Protein AF-A0A960KD27-F1 (afdb_monomer_lite)

Radius of gyration: 27.92 Å; chains: 1; bounding box: 56×28×73 Å

Sequence (147 aa):
ALGRTGGPWADGASDVFAQVRAGVPQGEVLDRWAARQGAEAALVVDALAIATATGAAQVAALDAACSTLVERAALAREVRALASQAVASCVVLVATPVAFALVLAVADGRVRRFYVGSWLGIGCLVAGAVLDLAGAWWMSTLVRRTR

Foldseek 3Di:
DDDDPVDPCSVVVVVLVVVVVVVHPSLVSQCVSLVVVDDVSVVVSVL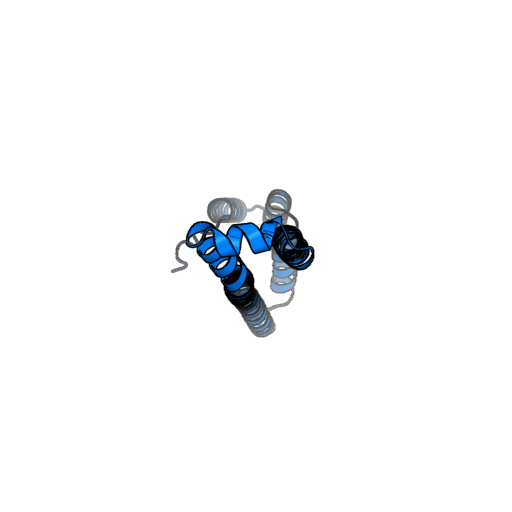VVVLVVPDDPCVVVSVVVVVVVVVVVVVVVVVVVVVVVVLVVVVCVLCVVVVVLVVVCVVDVVSVCCLVVPPVNVVVVVVSVVSVVVSVVVVVVVVVVVD

Secondary structure (DSSP, 8-state):
------STTHHHHHHHHHHHHTT--HHHHHHHHHHHH-HHHHHHHHHHHHHHTS-TTTHHHHHHHHHHHHHHHHHHHHHHHHHHHHHHHHHHHHHHHHHHHHHHHHH-HHHHHHHHHSHHHHHHHHHHHHHHHHHHHHHHHHHHH--

Structure (mmCIF, N/CA/C/O backbone):
data_AF-A0A960KD27-F1
#
_entry.id   AF-A0A960KD27-F1
#
loop_
_atom_site.group_PDB
_atom_site.id
_atom_site.type_symbol
_atom_site.label_atom_id
_atom_site.label_alt_id
_atom_site.label_comp_id
_atom_site.label_asym_id
_atom_site.label_entity_id
_atom_site.label_seq_id
_atom_site.pdbx_PDB_ins_code
_atom_site.Cartn_x
_atom_site.Cartn_y
_atom_site.Cartn_z
_atom_site.occupancy
_atom_site.B_iso_or_equiv
_atom_site.auth_seq_id
_atom_site.auth_comp_id
_atom_site.auth_asym_id
_atom_site.auth_atom_id
_atom_site.pdbx_PDB_model_num
ATOM 1 N N . ALA A 1 1 ? -4.801 11.842 36.799 1.00 35.00 1 ALA A N 1
ATOM 2 C CA . ALA A 1 1 ? -3.937 12.523 35.815 1.00 35.00 1 ALA A CA 1
ATOM 3 C C . ALA A 1 1 ? -4.142 11.900 34.429 1.00 35.00 1 ALA A C 1
ATOM 5 O O . ALA A 1 1 ? -3.304 11.135 33.977 1.00 35.00 1 ALA A O 1
ATOM 6 N N . LEU A 1 2 ? -5.277 12.180 33.772 1.00 42.53 2 LEU A N 1
ATOM 7 C CA . LEU A 1 2 ? -5.526 11.741 32.392 1.00 42.53 2 LEU A CA 1
ATOM 8 C C . LEU A 1 2 ? -5.072 12.862 31.459 1.00 42.53 2 LEU A C 1
ATOM 10 O O . LEU A 1 2 ? -5.722 13.898 31.329 1.00 42.53 2 LEU A O 1
ATOM 14 N N . GLY A 1 3 ? -3.860 12.686 30.938 1.00 36.88 3 GLY A N 1
ATOM 15 C CA . GLY A 1 3 ? -3.182 13.625 30.065 1.00 36.88 3 GLY A CA 1
ATOM 16 C C . GLY A 1 3 ? -3.863 13.736 28.706 1.00 36.88 3 GLY A C 1
ATOM 17 O O . GLY A 1 3 ? -4.239 12.737 28.104 1.00 36.88 3 GLY A O 1
ATOM 18 N N . ARG A 1 4 ? -3.983 14.990 28.262 1.00 45.31 4 ARG A N 1
ATOM 19 C CA . ARG A 1 4 ? -4.159 15.484 26.889 1.00 45.31 4 ARG A CA 1
ATOM 20 C C . ARG A 1 4 ? -4.019 14.402 25.808 1.00 45.31 4 ARG A C 1
ATOM 22 O O . ARG A 1 4 ? -2.945 14.217 25.240 1.00 45.31 4 ARG A O 1
ATOM 29 N N . THR A 1 5 ? -5.117 13.740 25.467 1.00 44.47 5 THR A N 1
ATOM 30 C CA . THR A 1 5 ? -5.217 12.963 24.232 1.00 44.47 5 THR A CA 1
ATOM 31 C C . THR A 1 5 ? -5.427 13.947 23.088 1.00 44.47 5 THR A C 1
ATOM 33 O O . THR A 1 5 ? -6.560 14.238 22.726 1.00 44.47 5 THR A O 1
ATOM 36 N N . GLY A 1 6 ? -4.342 14.503 22.544 1.00 39.34 6 GLY A N 1
ATOM 37 C CA . GLY A 1 6 ? -4.344 15.348 21.340 1.00 39.34 6 GLY A CA 1
ATOM 38 C C . GLY A 1 6 ? -4.630 14.551 20.062 1.00 39.34 6 GLY A C 1
ATOM 39 O O . GLY A 1 6 ? -3.875 14.633 19.100 1.00 39.34 6 GLY A O 1
ATOM 40 N N . GLY A 1 7 ? -5.667 13.715 20.082 1.00 52.59 7 GLY A N 1
ATOM 41 C CA . GLY A 1 7 ? -6.184 13.037 18.899 1.00 52.59 7 GLY A CA 1
ATOM 42 C C . GLY A 1 7 ? -7.217 13.910 18.174 1.00 52.59 7 GLY A C 1
ATOM 43 O O . GLY A 1 7 ? -7.724 14.856 18.775 1.00 52.59 7 GLY A O 1
ATOM 44 N N . PRO A 1 8 ? -7.605 13.566 16.930 1.00 55.56 8 PRO A N 1
ATOM 45 C CA . PRO A 1 8 ? -8.574 14.318 16.109 1.00 55.56 8 PRO A CA 1
ATOM 46 C C . PRO A 1 8 ? -9.986 14.504 16.715 1.00 55.56 8 PRO A C 1
ATOM 48 O O . PRO A 1 8 ? -10.877 15.041 16.071 1.00 55.56 8 PRO A O 1
ATOM 51 N N . TRP A 1 9 ? -10.191 14.051 17.952 1.00 59.31 9 TRP A N 1
ATOM 52 C CA . TRP A 1 9 ? -11.462 13.941 18.662 1.00 59.31 9 TRP A CA 1
ATOM 53 C C . TRP A 1 9 ? -11.416 14.620 20.041 1.00 59.31 9 TRP A C 1
ATOM 55 O O . TRP A 1 9 ? -12.398 14.579 20.781 1.00 59.31 9 TRP A O 1
ATOM 65 N N . ALA A 1 10 ? -10.275 15.223 20.404 1.00 59.59 10 ALA A N 1
ATOM 66 C CA . ALA A 1 10 ? -10.036 15.832 21.713 1.00 59.59 10 ALA A CA 1
ATOM 67 C C . ALA A 1 10 ? -11.057 16.930 22.044 1.00 59.59 10 ALA A C 1
ATOM 69 O O . ALA A 1 10 ? -11.605 16.959 23.148 1.00 59.59 10 ALA A O 1
ATOM 70 N N . ASP A 1 11 ? -11.356 17.779 21.059 1.00 62.69 11 ASP A N 1
ATOM 71 C CA . ASP A 1 11 ? -12.316 18.873 21.201 1.00 62.69 11 ASP A CA 1
ATOM 72 C C . ASP A 1 11 ? -13.730 18.325 21.443 1.00 62.69 11 ASP A C 1
ATOM 74 O O . ASP A 1 11 ? -14.415 18.737 22.381 1.00 62.69 11 ASP A O 1
ATOM 78 N N . GLY A 1 12 ? -14.127 17.300 20.683 1.00 67.00 12 GLY A N 1
ATOM 79 C CA . GLY A 1 12 ? -15.423 16.637 20.833 1.00 67.00 12 GLY A CA 1
ATOM 80 C C . GLY A 1 12 ? -15.592 15.901 22.167 1.00 67.00 12 GLY A C 1
ATOM 81 O O . GLY A 1 12 ? -16.685 15.903 22.725 1.00 67.00 12 GLY A O 1
ATOM 82 N N . ALA A 1 13 ? -14.524 15.316 22.716 1.00 66.62 13 ALA A N 1
ATOM 83 C CA . ALA A 1 13 ? -14.579 14.642 24.012 1.00 66.62 13 ALA A CA 1
ATOM 84 C C . ALA A 1 13 ? -14.910 15.627 25.148 1.00 66.62 13 ALA A C 1
ATOM 86 O O . ALA A 1 13 ? -15.722 15.323 26.020 1.00 66.62 13 ALA A O 1
ATOM 87 N N . SER A 1 14 ? -14.327 16.830 25.123 1.00 69.62 14 SER A N 1
ATOM 88 C CA . SER A 1 14 ? -14.590 17.857 26.141 1.00 69.62 14 SER A CA 1
ATOM 89 C C . SER A 1 14 ? -16.039 18.369 26.137 1.00 69.62 14 SER A C 1
ATOM 91 O O . SER A 1 14 ? -16.610 18.575 27.211 1.00 69.62 14 SER A O 1
ATOM 93 N N . ASP A 1 15 ? -16.653 18.486 24.954 1.00 75.94 15 ASP A N 1
ATOM 94 C CA . ASP A 1 15 ? -18.070 18.835 24.776 1.00 75.94 15 ASP A CA 1
ATOM 95 C C . ASP A 1 15 ? -18.991 17.742 25.347 1.00 75.94 15 ASP A C 1
ATOM 97 O O . ASP A 1 15 ? -19.905 18.024 26.127 1.00 75.94 15 ASP A O 1
ATOM 101 N N . VAL A 1 16 ? -18.680 16.472 25.065 1.00 74.88 16 VAL A N 1
ATOM 102 C CA . VAL A 1 16 ? -19.405 15.318 25.620 1.00 74.88 16 VAL A CA 1
ATOM 103 C C . VAL A 1 16 ? -19.378 15.337 27.155 1.00 74.88 16 VAL A C 1
ATOM 105 O O . VAL A 1 16 ? -20.426 15.240 27.795 1.00 74.88 16 VAL A O 1
ATOM 108 N N . PHE A 1 17 ? -18.210 15.545 27.774 1.00 74.44 17 PHE A N 1
ATOM 109 C CA . PHE A 1 17 ? -18.099 15.630 29.238 1.00 74.44 17 PHE A CA 1
ATOM 110 C C . PHE A 1 17 ? -18.835 16.839 29.834 1.00 74.44 17 PHE A C 1
ATOM 112 O O . PHE A 1 17 ? -19.348 16.760 30.955 1.00 74.44 17 PHE A O 1
ATOM 119 N N . ALA A 1 18 ? -18.897 17.966 29.121 1.00 77.56 18 ALA A N 1
ATOM 120 C CA . ALA A 1 18 ? -19.651 19.134 29.566 1.00 77.56 18 ALA A CA 1
ATOM 121 C C . ALA A 1 18 ? -21.162 18.853 29.600 1.00 77.56 18 ALA A C 1
ATOM 123 O O . ALA A 1 18 ? -21.808 19.175 30.597 1.00 77.56 18 ALA A O 1
ATOM 124 N N . GLN A 1 19 ? -21.702 18.191 28.574 1.00 76.31 19 GLN A N 1
ATOM 125 C CA . GLN A 1 19 ? -23.126 17.847 28.481 1.00 76.31 19 GLN A CA 1
ATOM 126 C C . GLN A 1 19 ? -23.545 16.782 29.501 1.00 76.31 19 GLN A C 1
ATOM 128 O O . GLN A 1 19 ? -24.597 16.911 30.125 1.00 76.31 19 GLN A O 1
ATOM 133 N N . VAL A 1 20 ? -22.697 15.781 29.757 1.00 76.62 20 VAL A N 1
ATOM 134 C CA . VAL A 1 20 ? -22.962 14.783 30.808 1.00 76.62 20 VAL A CA 1
ATOM 135 C C . VAL A 1 20 ? -22.980 15.434 32.197 1.00 76.62 20 VAL A C 1
ATOM 137 O O . VAL A 1 20 ? -23.876 15.162 32.992 1.00 76.62 20 VAL A O 1
ATOM 140 N N . ARG A 1 21 ? -22.057 16.365 32.491 1.00 71.75 21 ARG A N 1
ATOM 141 C CA . ARG A 1 21 ? -22.090 17.137 33.752 1.00 71.75 21 ARG A CA 1
ATOM 142 C C . ARG A 1 21 ? -23.301 18.062 33.864 1.00 71.75 21 ARG A C 1
ATOM 144 O O . ARG A 1 21 ? -23.725 18.352 34.977 1.00 71.75 21 ARG A O 1
ATOM 151 N N . ALA A 1 22 ? -23.846 18.515 32.738 1.00 80.44 22 ALA A N 1
ATOM 152 C CA . ALA A 1 22 ? -25.085 19.284 32.691 1.00 80.44 22 ALA A CA 1
ATOM 153 C C . ALA A 1 22 ? -26.344 18.416 32.910 1.00 80.44 22 ALA A C 1
ATOM 155 O O . ALA A 1 22 ? -27.451 18.945 32.900 1.00 80.44 22 ALA A O 1
ATOM 156 N N . GLY A 1 23 ? -26.185 17.104 33.129 1.00 73.12 23 GLY A N 1
ATOM 157 C CA . GLY A 1 23 ? -27.275 16.178 33.437 1.00 73.12 23 GLY A CA 1
ATOM 158 C C . GLY A 1 23 ? -27.919 15.532 32.212 1.00 73.12 23 GLY A C 1
ATOM 159 O O . GLY A 1 23 ? -28.937 14.858 32.354 1.00 73.12 23 GLY A O 1
ATOM 160 N N . VAL A 1 24 ? -27.348 15.711 31.015 1.00 80.25 24 VAL A N 1
ATOM 161 C CA . VAL A 1 24 ? -27.844 15.032 29.813 1.00 80.25 24 VAL A CA 1
ATOM 162 C C . VAL A 1 24 ? -27.508 13.537 29.910 1.00 80.25 24 VAL A C 1
ATOM 164 O O . VAL A 1 24 ? -26.368 13.200 30.251 1.00 80.25 24 VAL A O 1
ATOM 167 N N . PRO A 1 25 ? -28.458 12.629 29.610 1.00 77.62 25 PRO A N 1
ATOM 168 C CA . PRO A 1 25 ? -28.209 11.195 29.644 1.00 77.62 25 PRO A CA 1
ATOM 169 C C . PRO A 1 25 ? -26.998 10.812 28.791 1.00 77.62 25 PRO A C 1
ATOM 171 O O . PRO A 1 25 ? -26.939 11.098 27.597 1.00 77.62 25 PRO A O 1
ATOM 174 N N . GLN A 1 26 ? -26.035 10.132 29.412 1.00 72.44 26 GLN A N 1
ATOM 175 C CA . GLN A 1 26 ? -24.750 9.776 28.803 1.00 72.44 26 GLN A CA 1
ATOM 176 C C . GLN A 1 26 ? -24.875 9.020 27.472 1.00 72.44 26 GLN A C 1
ATOM 178 O O . GLN A 1 26 ? -24.125 9.315 26.546 1.00 72.44 26 GLN A O 1
ATOM 183 N N . GLY A 1 27 ? -25.849 8.109 27.347 1.00 71.38 27 GLY A N 1
ATOM 184 C CA . GLY A 1 27 ? -26.098 7.386 26.096 1.00 71.38 27 GLY A CA 1
ATOM 185 C C . GLY A 1 27 ? -26.499 8.322 24.955 1.00 71.38 27 GLY A C 1
ATOM 186 O O . GLY A 1 27 ? -25.954 8.245 23.864 1.00 71.38 27 GLY A O 1
ATOM 187 N N . GLU A 1 28 ? -27.356 9.301 25.237 1.00 77.81 28 GLU A N 1
ATOM 188 C CA . GLU A 1 28 ? -27.865 10.229 24.226 1.00 77.81 28 GLU A CA 1
ATOM 189 C C . GLU A 1 28 ? -26.790 11.206 23.722 1.00 77.81 28 GLU A C 1
ATOM 191 O O . GLU A 1 28 ? -26.755 11.566 22.543 1.00 77.81 28 GLU A O 1
ATOM 196 N N . VAL A 1 29 ? -25.888 11.636 24.611 1.00 83.00 29 VAL A N 1
ATOM 197 C CA . VAL A 1 29 ? -24.755 12.503 24.249 1.00 83.00 29 VAL A CA 1
ATOM 198 C C . VAL A 1 29 ? -23.758 11.746 23.373 1.00 83.00 29 VAL A C 1
ATOM 200 O O . VAL A 1 29 ? -23.264 12.293 22.383 1.00 83.00 29 VAL A O 1
ATOM 203 N N . LEU A 1 30 ? -23.470 10.492 23.730 1.00 78.25 30 LEU A N 1
ATOM 204 C CA . LEU A 1 30 ? -22.539 9.641 22.999 1.00 78.25 30 LEU A CA 1
ATOM 205 C C . LEU A 1 30 ? -23.088 9.255 21.619 1.00 78.25 30 LEU A C 1
ATOM 207 O O . LEU A 1 30 ? -22.353 9.383 20.642 1.00 78.25 30 LEU A O 1
ATOM 211 N N . ASP A 1 31 ? -24.375 8.918 21.503 1.00 80.25 31 ASP A N 1
ATOM 212 C CA . ASP A 1 31 ? -25.027 8.621 20.219 1.00 80.25 31 ASP A CA 1
ATOM 213 C C . ASP A 1 31 ? -25.008 9.827 19.274 1.00 80.25 31 ASP A C 1
ATOM 215 O O . ASP A 1 31 ? -24.624 9.722 18.105 1.00 80.25 31 ASP A O 1
ATOM 219 N N . ARG A 1 32 ? -25.351 11.019 19.785 1.00 80.88 32 ARG A N 1
ATOM 220 C CA . ARG A 1 32 ? -25.284 12.264 19.001 1.00 80.88 32 ARG A CA 1
ATOM 221 C C . ARG A 1 32 ? -23.863 12.599 18.567 1.00 80.88 32 ARG A C 1
ATOM 223 O O . ARG A 1 32 ? -23.655 13.159 17.491 1.00 80.88 32 ARG A O 1
ATOM 230 N N . TRP A 1 33 ? -22.873 12.298 19.397 1.00 81.62 33 TRP A N 1
ATOM 231 C CA . TRP A 1 33 ? -21.477 12.502 19.045 1.00 81.62 33 TRP A CA 1
ATOM 232 C C . TRP A 1 33 ? -21.001 11.495 17.992 1.00 81.62 33 TRP A C 1
ATOM 234 O O . TRP A 1 33 ? -20.400 11.906 17.000 1.00 81.62 33 TRP A O 1
ATOM 244 N N . ALA A 1 34 ? -21.347 10.216 18.139 1.00 79.81 34 ALA A N 1
ATOM 245 C CA . ALA A 1 34 ? -21.008 9.173 17.179 1.00 79.81 34 ALA A CA 1
ATOM 246 C C . ALA A 1 34 ? -21.613 9.434 15.795 1.00 79.81 34 ALA A C 1
ATOM 248 O O . ALA A 1 34 ? -20.913 9.340 14.785 1.00 79.81 34 ALA A O 1
ATOM 249 N N . ALA A 1 35 ? -22.877 9.865 15.747 1.00 78.94 35 ALA A N 1
ATOM 250 C CA . ALA A 1 35 ? -23.559 10.226 14.507 1.00 78.94 35 ALA A CA 1
ATOM 251 C C . ALA A 1 35 ? -22.844 11.342 13.720 1.00 78.94 35 ALA A C 1
ATOM 253 O O . ALA A 1 35 ? -22.914 11.370 12.493 1.00 78.94 35 ALA A O 1
ATOM 254 N N . ARG A 1 36 ? -22.129 12.250 14.403 1.00 78.19 36 ARG A N 1
ATOM 255 C CA . ARG A 1 36 ? -21.372 13.343 13.764 1.00 78.19 36 ARG A CA 1
ATOM 256 C C . ARG A 1 36 ? -20.012 12.906 13.223 1.00 78.19 36 ARG A C 1
ATOM 258 O O . ARG A 1 36 ? -19.504 13.535 12.302 1.00 78.19 36 ARG A O 1
ATOM 265 N N . GLN A 1 37 ? -19.428 11.856 13.791 1.00 77.56 37 GLN A N 1
ATOM 266 C CA . GLN A 1 37 ? -18.052 11.458 13.503 1.00 77.56 37 GLN A CA 1
ATOM 267 C C . GLN A 1 37 ? -17.934 10.267 12.538 1.00 77.56 37 GLN A C 1
ATOM 269 O O . GLN A 1 37 ? -16.872 10.059 11.954 1.00 77.56 37 GLN A O 1
ATOM 274 N N . GLY A 1 38 ? -19.015 9.508 12.333 1.00 73.88 38 GLY A N 1
ATOM 275 C CA . GLY A 1 38 ? -19.089 8.424 11.351 1.00 73.88 38 GLY A CA 1
ATOM 276 C C . GLY A 1 38 ? -19.089 7.020 11.961 1.00 73.88 38 GLY A C 1
ATOM 277 O O . GLY A 1 38 ? -19.102 6.840 13.176 1.00 73.88 38 GLY A O 1
ATOM 278 N N . ALA A 1 39 ? -19.094 6.003 11.095 1.00 74.31 39 ALA A N 1
ATOM 279 C CA . ALA A 1 39 ? -19.380 4.613 11.467 1.00 74.31 39 ALA A CA 1
ATOM 280 C C . ALA A 1 39 ? -18.427 4.021 12.526 1.00 74.31 39 ALA A C 1
ATOM 282 O O . ALA A 1 39 ? -18.864 3.245 13.370 1.00 74.31 39 ALA A O 1
ATOM 283 N N . GLU A 1 40 ? -17.147 4.409 12.533 1.00 68.94 40 GLU A N 1
ATOM 284 C CA . GLU A 1 40 ? -16.193 3.940 13.551 1.00 68.94 40 GLU A CA 1
ATOM 285 C C . GLU A 1 40 ? -16.528 4.461 14.956 1.00 68.94 40 GLU A C 1
ATOM 287 O O . GLU A 1 40 ? -16.348 3.747 15.939 1.00 68.94 40 GLU A O 1
ATOM 292 N N . ALA A 1 41 ? -17.064 5.680 15.064 1.00 72.00 41 ALA A N 1
ATOM 293 C CA . ALA A 1 41 ? -17.445 6.271 16.343 1.00 72.00 41 ALA A CA 1
ATOM 294 C C . ALA A 1 41 ? -18.656 5.566 16.964 1.00 72.00 41 ALA A C 1
ATOM 296 O O . ALA A 1 41 ? -18.696 5.367 18.176 1.00 72.00 41 ALA A O 1
ATOM 297 N N . ALA A 1 42 ? -19.617 5.165 16.128 1.00 74.12 42 ALA A N 1
ATOM 298 C CA . ALA A 1 42 ? -20.805 4.429 16.556 1.00 74.12 42 ALA A CA 1
ATOM 299 C C . ALA A 1 42 ? -20.436 3.078 17.178 1.00 74.12 42 ALA A C 1
ATOM 301 O O . ALA A 1 42 ? -20.916 2.749 18.257 1.00 74.12 42 ALA A O 1
ATOM 302 N N . LEU A 1 43 ? -19.486 2.356 16.575 1.00 73.50 43 LEU A N 1
ATOM 303 C CA . LEU A 1 43 ? -18.998 1.082 17.113 1.00 73.50 43 LEU A CA 1
ATOM 304 C C . LEU A 1 43 ? -18.358 1.226 18.502 1.00 73.50 43 LEU A C 1
ATOM 306 O O . LEU A 1 43 ? -18.511 0.348 19.349 1.00 73.50 43 LEU A O 1
ATOM 310 N N . VAL A 1 44 ? -17.644 2.328 18.749 1.00 73.06 44 VAL A N 1
ATOM 311 C CA . VAL A 1 44 ? -17.024 2.602 20.056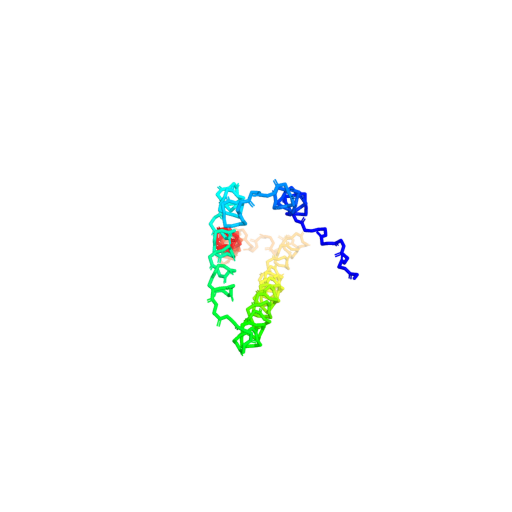 1.00 73.06 44 VAL A CA 1
ATOM 312 C C . VAL A 1 44 ? -18.083 2.926 21.113 1.00 73.06 44 VAL A C 1
ATOM 314 O O . VAL A 1 44 ? -17.968 2.467 22.250 1.00 73.06 44 VAL A O 1
ATOM 317 N N . VAL A 1 45 ? -19.118 3.687 20.749 1.00 77.50 45 VAL A N 1
ATOM 318 C CA . VAL A 1 45 ? -20.227 4.025 21.654 1.00 77.50 45 VAL A CA 1
ATOM 319 C C . VAL A 1 45 ? -21.058 2.791 22.003 1.00 77.50 45 VAL A C 1
ATOM 321 O O . VAL A 1 45 ? -21.308 2.559 23.186 1.00 77.50 45 VAL A O 1
ATOM 324 N N . ASP A 1 46 ? -21.379 1.946 21.023 1.00 76.12 46 ASP A N 1
ATOM 325 C CA . ASP A 1 46 ? -22.084 0.679 21.250 1.00 76.12 46 ASP A CA 1
ATOM 326 C C . ASP A 1 46 ? -21.286 -0.257 22.170 1.00 76.12 46 ASP A C 1
ATOM 328 O O . ASP A 1 46 ? -21.826 -0.826 23.123 1.00 76.12 46 ASP A O 1
ATOM 332 N N . ALA A 1 47 ? -19.973 -0.380 21.950 1.00 70.62 47 ALA A N 1
ATOM 333 C CA . ALA A 1 47 ? -19.105 -1.181 22.810 1.00 70.62 47 ALA A CA 1
ATOM 334 C C . ALA A 1 47 ? -19.072 -0.657 24.258 1.00 70.62 47 ALA A C 1
ATOM 336 O O . ALA A 1 47 ? -19.082 -1.444 25.208 1.00 70.62 47 ALA A O 1
ATOM 337 N N . LEU A 1 48 ? -19.074 0.667 24.442 1.00 69.38 48 LEU A N 1
ATOM 338 C CA . LEU A 1 48 ? -19.109 1.304 25.758 1.00 69.38 48 LEU A CA 1
ATOM 339 C C . LEU A 1 48 ? -20.469 1.116 26.458 1.00 69.38 48 LEU A C 1
ATOM 341 O O . LEU A 1 48 ? -20.517 0.893 27.672 1.00 69.38 48 LEU A O 1
ATOM 345 N N . ALA A 1 49 ? -21.572 1.147 25.707 1.00 70.12 49 ALA A N 1
ATOM 346 C CA . ALA A 1 49 ? -22.909 0.855 26.221 1.00 70.12 49 ALA A CA 1
ATOM 347 C C . ALA A 1 49 ? -23.019 -0.600 26.716 1.00 70.12 49 ALA A C 1
ATOM 349 O O . ALA A 1 49 ? -23.529 -0.852 27.808 1.00 70.12 49 ALA A O 1
ATOM 350 N N . ILE A 1 50 ? -22.448 -1.554 25.974 1.00 65.12 50 ILE A N 1
ATOM 351 C CA . ILE A 1 50 ? -22.370 -2.967 26.379 1.00 65.12 50 ILE A CA 1
ATOM 352 C C . ILE A 1 50 ? -21.495 -3.134 27.636 1.00 65.12 50 ILE A C 1
ATOM 354 O O . ILE A 1 50 ? -21.855 -3.861 28.566 1.00 65.12 50 ILE A O 1
ATOM 358 N N . ALA A 1 51 ? -20.364 -2.427 27.710 1.00 58.50 51 ALA A N 1
ATOM 359 C CA . ALA A 1 51 ? -19.443 -2.502 28.844 1.00 58.50 51 ALA A CA 1
ATOM 360 C C . ALA A 1 51 ? -20.048 -1.962 30.151 1.00 58.50 51 ALA A C 1
ATOM 362 O O . ALA A 1 51 ? -19.843 -2.535 31.222 1.00 58.50 51 ALA A O 1
ATOM 363 N N . THR A 1 52 ? -20.820 -0.877 30.071 1.00 61.59 52 THR A N 1
ATOM 364 C CA . THR A 1 52 ? -21.444 -0.235 31.241 1.00 61.59 52 THR A CA 1
ATOM 365 C C . THR A 1 52 ? -22.678 -0.980 31.760 1.00 61.59 52 THR A C 1
ATOM 367 O O . THR A 1 52 ? -23.007 -0.850 32.938 1.00 61.59 52 THR A O 1
ATOM 370 N N . ALA A 1 53 ? -23.315 -1.816 30.934 1.00 63.91 53 ALA A N 1
ATOM 371 C CA . ALA A 1 53 ? -24.509 -2.578 31.303 1.00 63.91 53 ALA A CA 1
ATOM 372 C C . ALA A 1 53 ? -24.249 -3.825 32.179 1.00 63.91 53 ALA A C 1
ATOM 374 O O . ALA A 1 53 ? -25.198 -4.352 32.757 1.00 63.91 53 ALA A O 1
ATOM 375 N N . THR A 1 54 ? -23.003 -4.313 32.301 1.00 57.28 54 THR A N 1
ATOM 376 C CA . THR A 1 54 ? -22.759 -5.708 32.750 1.00 57.28 54 THR A CA 1
ATOM 377 C C . THR A 1 54 ? -21.967 -5.882 34.064 1.00 57.28 54 THR A C 1
ATOM 379 O O . THR A 1 54 ? -21.841 -6.999 34.557 1.00 57.28 54 THR A O 1
ATOM 382 N N . GLY A 1 55 ? -21.507 -4.808 34.717 1.00 54.88 55 GLY A N 1
ATOM 383 C CA . GLY A 1 55 ? -20.937 -4.870 36.078 1.00 54.88 55 GLY A CA 1
ATOM 384 C C . GLY A 1 55 ? -19.470 -5.340 36.207 1.00 54.88 55 GLY A C 1
ATOM 385 O O . GLY A 1 55 ? -18.851 -5.873 35.288 1.00 54.88 55 GLY A O 1
ATOM 386 N N . ALA A 1 56 ? -18.894 -5.095 37.393 1.00 55.34 56 ALA A N 1
ATOM 387 C CA . ALA A 1 56 ? -17.453 -4.947 37.661 1.00 55.34 56 ALA A CA 1
ATOM 388 C C . ALA A 1 56 ? -16.530 -6.162 37.399 1.00 55.34 56 ALA A C 1
ATOM 390 O O . ALA A 1 56 ? -15.320 -5.974 37.294 1.00 55.34 56 ALA A O 1
ATOM 391 N N . ALA A 1 57 ? -17.047 -7.389 37.276 1.00 56.66 57 ALA A N 1
ATOM 392 C CA . ALA A 1 57 ? -16.217 -8.587 37.078 1.00 56.66 57 ALA A CA 1
ATOM 393 C C . ALA A 1 57 ? -15.834 -8.837 35.603 1.00 56.66 57 ALA A C 1
ATOM 395 O O . ALA A 1 57 ? -14.823 -9.482 35.332 1.00 56.66 57 ALA A O 1
ATOM 396 N N . GLN A 1 58 ? -16.584 -8.283 34.645 1.00 55.41 58 GLN A N 1
ATOM 397 C CA . GLN A 1 58 ? -16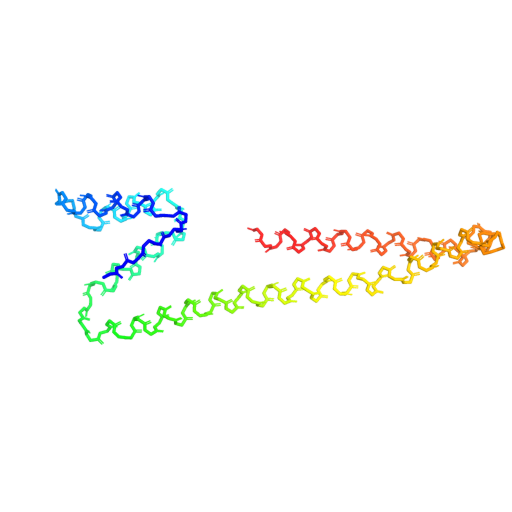.282 -8.389 33.212 1.00 55.41 58 GLN A CA 1
ATOM 398 C C . GLN A 1 58 ? -15.484 -7.196 32.674 1.00 55.41 58 GLN A C 1
ATOM 400 O O . GLN A 1 58 ? -14.948 -7.289 31.573 1.00 55.41 58 GLN A O 1
ATOM 405 N N . VAL A 1 59 ? -15.324 -6.123 33.457 1.00 63.97 59 VAL A N 1
ATOM 406 C CA . VAL A 1 59 ? -14.482 -4.967 33.095 1.00 63.97 59 VAL A CA 1
ATOM 407 C C . VAL A 1 59 ? -13.049 -5.411 32.791 1.00 63.97 59 VAL A C 1
ATOM 409 O O . VAL A 1 59 ? -12.487 -4.993 31.788 1.00 63.97 59 VAL A O 1
ATOM 412 N N . ALA A 1 60 ? -12.493 -6.347 33.567 1.00 65.06 60 ALA A N 1
ATOM 413 C CA . ALA A 1 60 ? -11.149 -6.877 33.326 1.00 65.06 60 ALA A CA 1
ATOM 414 C C . ALA A 1 60 ? -11.037 -7.689 32.019 1.00 65.06 60 ALA A C 1
ATOM 416 O O . ALA A 1 60 ? -10.032 -7.602 31.314 1.00 65.06 60 ALA A O 1
ATOM 417 N N . ALA A 1 61 ? -12.071 -8.462 31.668 1.00 71.19 61 ALA A N 1
ATOM 418 C CA . ALA A 1 61 ? -12.110 -9.193 30.400 1.00 71.19 61 ALA A CA 1
ATOM 419 C C . ALA A 1 61 ? -12.267 -8.236 29.206 1.00 71.19 61 ALA A C 1
ATOM 421 O O . ALA A 1 61 ? -11.700 -8.469 28.138 1.00 71.19 61 ALA A O 1
ATOM 422 N N . LEU A 1 62 ? -13.003 -7.141 29.401 1.00 70.62 62 LEU A N 1
ATOM 423 C CA . LEU A 1 62 ? -13.232 -6.115 28.393 1.00 70.62 62 LEU A CA 1
ATOM 424 C C . LEU A 1 62 ? -11.989 -5.240 28.179 1.00 70.62 62 LEU A C 1
ATOM 426 O O . LEU A 1 62 ? -11.634 -4.981 27.035 1.00 70.62 62 LEU A O 1
ATOM 430 N N . ASP A 1 63 ? -11.264 -4.888 29.242 1.00 77.94 63 ASP A N 1
ATOM 431 C CA . ASP A 1 63 ? -9.957 -4.227 29.156 1.00 77.94 63 ASP A CA 1
ATOM 432 C C . ASP A 1 63 ? -8.926 -5.105 28.437 1.00 77.94 63 ASP A C 1
ATOM 434 O O . ASP A 1 63 ? -8.178 -4.608 27.595 1.00 77.94 63 ASP A O 1
ATOM 438 N N . ALA A 1 64 ? -8.920 -6.418 28.698 1.00 76.00 64 ALA A N 1
ATOM 439 C CA . ALA A 1 64 ? -8.060 -7.364 27.985 1.00 76.00 64 ALA A CA 1
ATOM 440 C C . ALA A 1 64 ? -8.429 -7.486 26.492 1.00 76.00 64 ALA A C 1
ATOM 442 O O . ALA A 1 64 ? -7.554 -7.589 25.629 1.00 76.00 64 ALA A O 1
ATOM 443 N N . ALA A 1 65 ? -9.721 -7.447 26.157 1.00 75.69 65 ALA A N 1
ATOM 444 C CA . ALA A 1 65 ? -10.169 -7.418 24.767 1.00 75.69 65 ALA A CA 1
ATOM 445 C C . ALA A 1 65 ? -9.803 -6.088 24.083 1.00 75.69 65 ALA A C 1
ATOM 447 O O . ALA A 1 65 ? -9.290 -6.095 22.963 1.00 75.69 65 ALA A O 1
ATOM 448 N N . CYS A 1 66 ? -9.992 -4.955 24.764 1.00 80.19 66 CYS A N 1
ATOM 449 C CA . CYS A 1 66 ? -9.608 -3.630 24.282 1.00 80.19 66 CYS A CA 1
ATOM 450 C C . CYS A 1 66 ? -8.099 -3.521 24.047 1.00 80.19 66 CYS A C 1
ATOM 452 O O . CYS A 1 66 ? -7.691 -3.064 22.979 1.00 80.19 66 CYS A O 1
ATOM 454 N N . SER A 1 67 ? -7.265 -3.976 24.987 1.00 80.88 67 SER A N 1
ATOM 455 C CA . SER A 1 67 ? -5.809 -3.969 24.816 1.00 80.88 67 SER A CA 1
ATOM 456 C C . SER A 1 67 ? -5.397 -4.812 23.609 1.00 80.88 67 SER A C 1
ATOM 458 O O . SER A 1 67 ? -4.633 -4.341 22.769 1.00 80.88 67 SER A O 1
ATOM 460 N N . THR A 1 68 ? -6.011 -5.986 23.440 1.00 86.31 68 THR A N 1
ATOM 461 C CA . THR A 1 68 ? -5.786 -6.858 22.281 1.00 86.31 68 THR A CA 1
ATOM 462 C C . THR A 1 68 ? -6.183 -6.179 20.965 1.00 86.31 68 THR A C 1
ATOM 464 O O . THR A 1 68 ? -5.465 -6.286 19.970 1.00 86.31 68 THR A O 1
ATOM 467 N N . LEU A 1 69 ? -7.314 -5.467 20.920 1.00 80.12 69 LEU A N 1
ATOM 468 C CA . LEU A 1 69 ? -7.759 -4.745 19.722 1.00 80.12 69 LEU A CA 1
ATOM 469 C C . LEU A 1 69 ? -6.833 -3.571 19.382 1.00 80.12 69 LEU A C 1
ATOM 471 O O . LEU A 1 69 ? -6.480 -3.386 18.214 1.00 80.12 69 LEU A O 1
ATOM 475 N N . VAL A 1 70 ? -6.394 -2.812 20.388 1.00 87.00 70 VAL A N 1
ATOM 476 C CA . VAL A 1 70 ? -5.423 -1.722 20.218 1.00 87.00 70 VAL A CA 1
ATOM 477 C C . VAL A 1 70 ? -4.085 -2.263 19.710 1.00 87.00 70 VAL A C 1
ATOM 479 O O . VAL A 1 70 ? -3.505 -1.693 18.782 1.00 87.00 70 VAL A O 1
ATOM 482 N N . GLU A 1 71 ? -3.625 -3.387 20.255 1.00 88.81 71 GLU A N 1
ATOM 483 C CA . GLU A 1 71 ? -2.382 -4.042 19.851 1.00 88.81 71 GLU A CA 1
ATOM 484 C C . GLU A 1 71 ? -2.468 -4.596 18.425 1.00 88.81 71 GLU A C 1
ATOM 486 O O . GLU A 1 71 ? -1.578 -4.360 17.607 1.00 88.81 71 GLU A O 1
ATOM 491 N N . ARG A 1 72 ? -3.597 -5.210 18.049 1.00 87.25 72 ARG A N 1
ATOM 492 C CA . ARG A 1 72 ? -3.85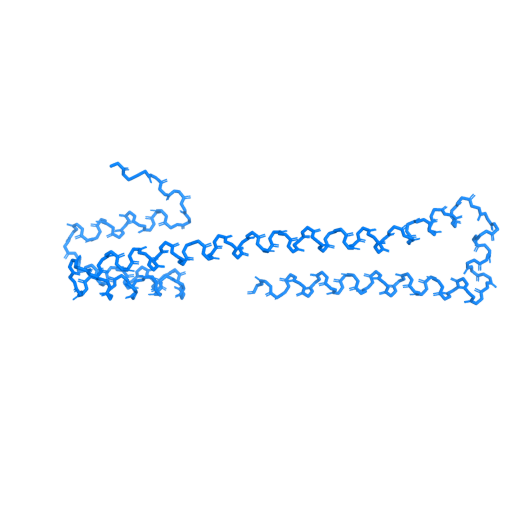7 -5.611 16.656 1.00 87.25 72 ARG A CA 1
ATOM 493 C C . ARG A 1 72 ? -3.877 -4.423 15.701 1.00 87.25 72 ARG A C 1
ATOM 495 O O . ARG A 1 72 ? -3.345 -4.527 14.596 1.00 87.25 72 ARG A O 1
ATOM 502 N N . ALA A 1 73 ? -4.451 -3.291 16.104 1.00 79.44 73 ALA A N 1
ATOM 503 C CA . ALA A 1 73 ? -4.434 -2.078 15.294 1.00 79.44 73 ALA A CA 1
ATOM 504 C C . ALA A 1 73 ? -3.008 -1.519 15.131 1.00 79.44 73 ALA A C 1
ATOM 506 O O . ALA A 1 73 ? -2.664 -1.020 14.057 1.00 79.44 73 ALA A O 1
ATOM 507 N N . ALA A 1 74 ? -2.167 -1.617 16.165 1.00 87.06 74 ALA A N 1
ATOM 508 C CA . ALA A 1 74 ? -0.755 -1.247 16.090 1.00 87.06 74 ALA A CA 1
ATOM 509 C C . ALA A 1 74 ? 0.023 -2.169 15.139 1.00 87.06 74 ALA A C 1
ATOM 511 O O . ALA A 1 74 ? 0.660 -1.670 14.211 1.00 87.06 74 ALA A O 1
ATOM 512 N N . LEU A 1 75 ? -0.134 -3.488 15.275 1.00 89.94 75 LEU A N 1
ATOM 513 C CA . LEU A 1 75 ? 0.475 -4.476 14.381 1.00 89.94 75 LEU A CA 1
ATOM 514 C C . LEU A 1 75 ? 0.032 -4.294 12.927 1.00 89.94 75 LEU A C 1
ATOM 516 O O . LEU A 1 75 ? 0.851 -4.358 12.017 1.00 89.94 75 LEU A O 1
ATOM 520 N N . ALA A 1 76 ? -1.247 -4.008 12.674 1.00 81.69 76 ALA A N 1
ATOM 521 C CA . ALA A 1 76 ? -1.732 -3.757 11.318 1.00 81.69 76 ALA A CA 1
ATOM 522 C C . ALA A 1 76 ? -1.072 -2.520 10.679 1.00 81.69 76 ALA A C 1
ATOM 524 O O . ALA A 1 76 ? -0.807 -2.509 9.474 1.00 81.69 76 ALA A O 1
ATOM 525 N N . ARG A 1 77 ? -0.788 -1.477 11.474 1.00 84.19 77 ARG A N 1
ATOM 526 C CA . ARG A 1 77 ? -0.024 -0.307 11.011 1.00 84.19 77 ARG A CA 1
ATOM 527 C C . ARG A 1 77 ? 1.430 -0.672 10.723 1.00 84.19 77 ARG A C 1
ATOM 529 O O . ARG A 1 77 ? 1.950 -0.253 9.693 1.00 84.19 77 ARG A O 1
ATOM 536 N N . GLU A 1 78 ? 2.049 -1.476 11.577 1.00 88.38 78 GLU A N 1
ATOM 537 C CA . GLU A 1 78 ? 3.431 -1.929 11.410 1.00 88.38 78 GLU A CA 1
ATOM 538 C C . GLU A 1 78 ? 3.602 -2.822 10.176 1.00 88.38 78 GLU A C 1
ATOM 540 O O . GLU A 1 78 ? 4.447 -2.549 9.328 1.00 88.38 78 GLU A O 1
ATOM 545 N N . VAL A 1 79 ? 2.721 -3.807 9.984 1.00 84.88 79 VAL A N 1
ATOM 546 C CA . VAL A 1 79 ? 2.692 -4.652 8.780 1.00 84.88 79 VAL A CA 1
ATOM 547 C C . VAL A 1 79 ? 2.508 -3.806 7.522 1.00 84.88 79 VAL A C 1
ATOM 549 O O . VAL A 1 79 ? 3.171 -4.046 6.515 1.00 84.88 79 VAL A O 1
ATOM 552 N N . ARG A 1 80 ? 1.648 -2.781 7.561 1.00 81.06 80 ARG A N 1
ATOM 553 C CA . ARG A 1 80 ? 1.467 -1.867 6.426 1.00 81.06 80 ARG A CA 1
ATOM 554 C C . ARG A 1 80 ? 2.727 -1.047 6.140 1.00 81.06 80 ARG A C 1
ATOM 556 O O . ARG A 1 80 ? 3.072 -0.871 4.972 1.00 81.06 80 ARG A O 1
ATOM 563 N N . ALA A 1 81 ? 3.423 -0.583 7.175 1.00 84.12 81 ALA A N 1
ATOM 564 C CA . ALA A 1 81 ? 4.694 0.119 7.027 1.00 84.12 81 ALA A CA 1
ATOM 565 C C . ALA A 1 81 ? 5.773 -0.801 6.425 1.00 84.12 81 ALA A C 1
ATOM 567 O O . ALA A 1 81 ? 6.398 -0.437 5.428 1.00 84.12 81 ALA A O 1
ATOM 568 N N . LEU A 1 82 ? 5.914 -2.027 6.934 1.00 83.12 82 LEU A N 1
ATOM 569 C CA . LEU A 1 82 ? 6.846 -3.029 6.404 1.00 83.12 82 LEU A CA 1
ATOM 570 C C . LEU A 1 82 ? 6.527 -3.404 4.951 1.00 83.12 82 LEU A C 1
ATOM 572 O O . LEU A 1 82 ? 7.429 -3.487 4.118 1.00 83.12 82 LEU A O 1
ATOM 576 N N . ALA A 1 83 ? 5.246 -3.558 4.609 1.00 80.06 83 ALA A N 1
ATOM 577 C CA . ALA A 1 83 ? 4.824 -3.808 3.235 1.00 80.06 83 ALA A CA 1
ATOM 578 C C . ALA A 1 83 ? 5.199 -2.643 2.306 1.00 80.06 83 ALA A C 1
ATOM 580 O O . ALA A 1 83 ? 5.663 -2.876 1.191 1.00 80.06 83 ALA A O 1
ATOM 581 N N . SER A 1 84 ? 5.063 -1.392 2.763 1.00 78.44 84 SER A N 1
ATOM 582 C CA . SER A 1 84 ? 5.481 -0.221 1.981 1.00 78.44 84 SER A CA 1
ATOM 583 C C . SER A 1 84 ? 6.992 -0.200 1.722 1.00 78.44 84 SER A C 1
ATOM 585 O O . SER A 1 84 ? 7.417 0.084 0.602 1.00 78.44 84 SER A O 1
ATOM 587 N N . GLN A 1 85 ? 7.799 -0.594 2.712 1.00 77.75 85 GLN A N 1
ATOM 588 C CA . GLN A 1 85 ? 9.247 -0.714 2.566 1.00 77.75 85 GLN A CA 1
ATOM 589 C C . GLN A 1 85 ? 9.617 -1.826 1.576 1.00 77.75 85 GLN A C 1
ATOM 591 O O . GLN A 1 85 ? 10.433 -1.607 0.682 1.00 77.75 85 GLN A O 1
ATOM 596 N N . ALA A 1 86 ? 8.992 -3.000 1.695 1.00 77.06 86 ALA A N 1
ATOM 597 C CA . ALA A 1 86 ? 9.237 -4.122 0.792 1.00 77.06 86 ALA A CA 1
ATOM 598 C C . ALA A 1 86 ? 8.880 -3.771 -0.662 1.00 77.06 86 ALA A C 1
ATOM 600 O O . ALA A 1 86 ? 9.644 -4.068 -1.583 1.00 77.06 86 ALA A O 1
ATOM 601 N N . VAL A 1 87 ? 7.754 -3.080 -0.871 1.00 82.62 87 VAL A N 1
ATOM 602 C CA . VAL A 1 87 ? 7.353 -2.584 -2.194 1.00 82.62 87 VAL A CA 1
ATOM 603 C C . VAL A 1 87 ? 8.369 -1.569 -2.727 1.00 82.62 87 VAL A C 1
ATOM 605 O O . VAL A 1 87 ? 8.779 -1.689 -3.879 1.00 82.62 87 VAL A O 1
ATOM 608 N N . ALA A 1 88 ? 8.842 -0.625 -1.906 1.00 74.19 88 ALA A N 1
ATOM 609 C CA . ALA A 1 88 ? 9.872 0.334 -2.311 1.00 74.19 88 ALA A CA 1
ATOM 610 C C . ALA A 1 88 ? 11.188 -0.351 -2.731 1.00 74.19 88 ALA A C 1
ATOM 612 O O . ALA A 1 88 ? 11.750 -0.011 -3.772 1.00 74.19 88 ALA A O 1
ATOM 613 N N . SER A 1 89 ? 11.656 -1.358 -1.986 1.00 77.62 89 SER A N 1
ATOM 614 C CA . SER A 1 89 ? 12.848 -2.132 -2.365 1.00 77.62 89 SER A CA 1
ATOM 615 C C . SER A 1 89 ? 12.652 -2.906 -3.672 1.00 77.62 89 SER A C 1
ATOM 617 O O . SER A 1 89 ? 13.564 -2.961 -4.496 1.00 77.62 89 SER A O 1
ATOM 619 N N . CYS A 1 90 ? 11.460 -3.462 -3.899 1.00 78.62 90 CYS A N 1
ATOM 620 C CA . CYS A 1 90 ? 11.135 -4.158 -5.142 1.00 78.62 90 CYS A CA 1
ATOM 621 C C . CYS A 1 90 ? 11.163 -3.203 -6.346 1.00 78.62 90 CYS A C 1
ATOM 623 O O . CYS A 1 90 ? 11.742 -3.530 -7.379 1.00 78.62 90 CYS A O 1
ATOM 625 N N . VAL A 1 91 ? 10.638 -1.984 -6.185 1.00 76.62 91 VAL A N 1
ATOM 626 C CA . VAL A 1 91 ? 10.690 -0.937 -7.219 1.00 76.62 91 VAL A CA 1
ATOM 627 C C . VAL A 1 91 ? 12.134 -0.595 -7.587 1.00 76.62 91 VAL A C 1
ATOM 629 O O . VAL A 1 91 ? 12.452 -0.526 -8.770 1.00 76.62 91 VAL A O 1
ATOM 632 N N . VAL A 1 92 ? 13.032 -0.446 -6.607 1.00 77.69 92 VAL A N 1
ATOM 633 C CA . VAL A 1 92 ? 14.456 -0.174 -6.873 1.00 77.69 92 VAL A CA 1
ATOM 634 C C . VAL A 1 92 ? 15.118 -1.329 -7.632 1.00 77.69 92 VAL A C 1
ATOM 636 O O . VAL A 1 92 ? 15.829 -1.089 -8.608 1.00 77.69 92 VAL A O 1
ATOM 639 N N . LEU A 1 93 ? 14.869 -2.580 -7.231 1.00 78.62 93 LEU A N 1
ATOM 640 C CA . LEU A 1 93 ? 15.411 -3.762 -7.914 1.00 78.62 93 LEU A CA 1
ATOM 641 C C . LEU A 1 93 ? 14.933 -3.865 -9.369 1.00 78.62 93 LEU A C 1
ATOM 643 O O . LEU A 1 93 ? 15.720 -4.217 -10.245 1.00 78.62 93 LEU A O 1
ATOM 647 N N . VAL A 1 94 ? 13.672 -3.517 -9.631 1.00 75.38 94 VAL A N 1
ATOM 648 C CA . VAL A 1 94 ? 13.080 -3.511 -10.977 1.00 75.38 94 VAL A CA 1
ATOM 649 C C . VAL A 1 94 ? 13.603 -2.336 -11.818 1.00 75.38 94 VAL A C 1
ATOM 651 O O . VAL A 1 94 ? 13.897 -2.511 -12.999 1.00 75.38 94 VAL A O 1
ATOM 654 N N . ALA A 1 95 ? 13.787 -1.156 -11.219 1.00 75.56 95 ALA A N 1
ATOM 655 C CA . ALA A 1 95 ? 14.247 0.050 -11.912 1.00 75.56 95 ALA A CA 1
ATOM 656 C C . ALA A 1 95 ? 15.755 0.045 -12.227 1.00 75.56 95 ALA A C 1
ATOM 658 O O . ALA A 1 95 ? 16.186 0.641 -13.213 1.00 75.56 95 ALA A O 1
ATOM 659 N N . THR A 1 96 ? 16.571 -0.635 -11.416 1.00 80.19 96 THR A N 1
ATOM 660 C CA . THR A 1 96 ? 18.040 -0.674 -11.554 1.00 80.19 96 THR A CA 1
ATOM 661 C C . THR A 1 96 ? 18.522 -1.121 -12.947 1.00 80.19 96 THR A C 1
ATOM 663 O O . THR A 1 96 ? 19.295 -0.381 -13.562 1.00 80.19 96 THR A O 1
ATOM 666 N N . PRO A 1 97 ? 18.092 -2.274 -13.502 1.00 73.38 97 PRO A N 1
ATOM 667 C CA . PRO A 1 97 ? 18.517 -2.688 -14.841 1.00 73.38 97 PRO A CA 1
ATOM 668 C C . PRO A 1 97 ? 18.039 -1.727 -15.941 1.00 73.38 97 PRO A C 1
ATOM 670 O O . PRO A 1 97 ? 18.765 -1.516 -16.912 1.00 73.38 97 PRO A O 1
ATOM 673 N N . VAL A 1 98 ? 16.873 -1.091 -15.774 1.00 73.00 98 VAL A N 1
ATOM 674 C CA . VAL A 1 98 ? 16.344 -0.089 -16.720 1.00 73.00 98 VAL A CA 1
ATOM 675 C C . VAL A 1 98 ? 17.212 1.171 -16.718 1.00 73.00 98 VAL A C 1
ATOM 677 O O . VAL A 1 98 ? 17.612 1.653 -17.777 1.00 73.00 98 VAL A O 1
ATOM 680 N N . ALA A 1 99 ? 17.578 1.672 -15.536 1.00 74.56 99 ALA A N 1
ATOM 681 C CA . ALA A 1 99 ? 18.475 2.815 -15.399 1.00 74.56 99 ALA A CA 1
ATOM 682 C C . ALA A 1 99 ? 19.862 2.519 -15.992 1.00 74.56 99 ALA A C 1
ATOM 684 O O . ALA A 1 99 ? 20.416 3.341 -16.722 1.00 74.56 99 ALA A O 1
ATOM 685 N N . PHE A 1 100 ? 20.404 1.324 -15.737 1.00 76.69 100 PHE A N 1
ATOM 686 C CA . PHE A 1 100 ? 21.691 0.897 -16.286 1.00 76.69 100 PHE A CA 1
ATOM 687 C C . PHE A 1 100 ? 21.667 0.821 -17.820 1.00 76.69 100 PHE A C 1
ATOM 689 O O . PHE A 1 100 ? 22.571 1.329 -18.487 1.00 76.69 100 PHE A O 1
ATOM 696 N N . ALA A 1 101 ? 20.599 0.255 -18.386 1.00 68.69 101 ALA A N 1
ATOM 697 C CA . ALA A 1 101 ? 20.364 0.227 -19.826 1.00 68.69 101 ALA A CA 1
ATOM 698 C C . ALA A 1 101 ? 20.305 1.639 -20.436 1.00 68.69 101 ALA A C 1
ATOM 700 O O . ALA A 1 101 ? 20.925 1.888 -21.473 1.00 68.69 101 ALA A O 1
ATOM 701 N N . LEU A 1 102 ? 19.613 2.571 -19.773 1.00 70.75 102 LEU A N 1
ATOM 702 C CA . LEU A 1 102 ? 19.492 3.959 -20.218 1.00 70.75 102 LEU A CA 1
ATOM 703 C C . LEU A 1 102 ? 20.852 4.676 -20.223 1.00 70.75 102 LEU A C 1
ATOM 705 O O . LEU A 1 102 ? 21.214 5.314 -21.211 1.00 70.75 102 LEU A O 1
ATOM 709 N N . VAL A 1 103 ? 21.630 4.534 -19.145 1.00 75.38 103 VAL A N 1
ATOM 710 C CA . VAL A 1 103 ? 22.970 5.133 -19.024 1.00 75.38 103 VAL A CA 1
ATOM 711 C C . VAL A 1 103 ? 23.902 4.611 -20.118 1.00 75.38 103 VAL A C 1
ATOM 713 O O . VAL A 1 103 ? 24.570 5.407 -20.779 1.00 75.38 103 VAL A O 1
ATOM 716 N N . LEU A 1 104 ? 23.906 3.299 -20.375 1.00 76.38 104 LEU A N 1
ATOM 717 C CA . LEU A 1 104 ? 24.707 2.696 -21.446 1.00 76.38 104 LEU A CA 1
ATOM 718 C C . LEU A 1 104 ? 24.313 3.205 -22.839 1.00 76.38 104 LEU A C 1
ATOM 720 O O . LEU A 1 104 ? 25.182 3.430 -23.682 1.00 76.38 104 LEU A O 1
ATOM 724 N N . ALA A 1 105 ? 23.019 3.419 -23.083 1.00 67.94 105 ALA A N 1
ATOM 725 C CA . ALA A 1 105 ? 22.532 3.957 -24.350 1.00 67.94 105 ALA A CA 1
ATOM 726 C C . ALA A 1 105 ? 22.963 5.417 -24.591 1.00 67.94 105 ALA A C 1
ATOM 728 O O . ALA A 1 105 ? 23.135 5.822 -25.744 1.00 67.94 105 ALA A O 1
ATOM 729 N N . VAL A 1 106 ? 23.152 6.206 -23.528 1.00 73.75 106 VAL A N 1
ATOM 730 C CA . VAL A 1 106 ? 23.655 7.589 -23.614 1.00 73.75 106 VAL A CA 1
ATOM 731 C C . VAL A 1 106 ? 25.181 7.624 -23.735 1.00 73.75 106 VAL A C 1
ATOM 733 O O . VAL A 1 106 ? 25.705 8.422 -24.511 1.00 73.75 106 VAL A O 1
ATOM 736 N N . ALA A 1 107 ? 25.886 6.755 -23.005 1.00 78.56 107 ALA A N 1
ATOM 737 C CA . ALA A 1 107 ? 27.345 6.738 -22.939 1.00 78.56 107 ALA A CA 1
ATOM 738 C C . ALA A 1 107 ? 28.021 6.245 -24.232 1.00 78.56 107 ALA A C 1
ATOM 740 O O . ALA A 1 107 ? 29.105 6.723 -24.562 1.00 78.56 107 ALA A O 1
ATOM 741 N N . ASP A 1 108 ? 27.398 5.324 -24.981 1.00 77.56 108 ASP A N 1
ATOM 742 C CA . ASP A 1 108 ? 27.989 4.761 -26.201 1.00 77.56 108 ASP A CA 1
ATOM 743 C C . ASP A 1 108 ? 27.031 4.798 -27.409 1.00 77.56 108 ASP A C 1
ATOM 745 O O . ASP A 1 108 ? 25.970 4.166 -27.458 1.00 77.56 108 ASP A O 1
ATOM 749 N N . GLY A 1 109 ? 27.451 5.506 -28.462 1.00 71.19 109 GLY A N 1
ATOM 750 C CA . GLY A 1 109 ? 26.710 5.623 -29.718 1.00 71.19 109 GLY A CA 1
ATOM 751 C C . GLY A 1 109 ? 26.565 4.310 -30.502 1.00 71.19 109 GLY A C 1
ATOM 752 O O . GLY A 1 109 ? 25.712 4.231 -31.394 1.00 71.19 109 GLY A O 1
ATOM 753 N N . ARG A 1 110 ? 27.364 3.279 -30.196 1.00 71.19 110 ARG A N 1
ATOM 754 C CA . ARG A 1 110 ? 27.217 1.924 -30.750 1.00 71.19 110 ARG A CA 1
ATOM 755 C C . ARG A 1 110 ? 26.078 1.163 -30.063 1.00 71.19 110 ARG A C 1
ATOM 757 O O . ARG A 1 110 ? 25.275 0.542 -30.757 1.00 71.19 110 ARG A O 1
ATOM 764 N N . VAL A 1 111 ? 25.947 1.289 -28.741 1.00 66.81 111 VAL A N 1
ATOM 765 C CA . VAL A 1 111 ? 24.832 0.724 -27.958 1.00 66.81 111 VAL A CA 1
ATOM 766 C C . VAL A 1 111 ? 23.512 1.369 -28.375 1.00 66.81 111 VAL A C 1
ATOM 768 O O . VAL A 1 111 ? 22.541 0.668 -28.647 1.00 66.81 111 VAL A O 1
ATOM 771 N N . ARG A 1 112 ? 23.492 2.692 -28.571 1.00 66.00 112 ARG A N 1
ATOM 772 C CA . ARG A 1 112 ? 22.325 3.403 -29.114 1.00 66.00 112 ARG A CA 1
ATOM 773 C C . ARG A 1 112 ? 21.887 2.876 -30.485 1.00 66.00 112 ARG A C 1
ATOM 775 O O . ARG A 1 112 ? 20.700 2.687 -30.729 1.00 66.00 112 ARG A O 1
ATOM 782 N N . ARG A 1 113 ? 22.840 2.600 -31.383 1.00 68.62 113 ARG A N 1
ATOM 783 C CA . ARG A 1 113 ? 22.557 2.007 -32.704 1.00 68.62 113 ARG A CA 1
ATOM 784 C C . ARG A 1 113 ? 22.026 0.579 -32.606 1.00 68.62 113 ARG A C 1
ATOM 786 O O . ARG A 1 113 ? 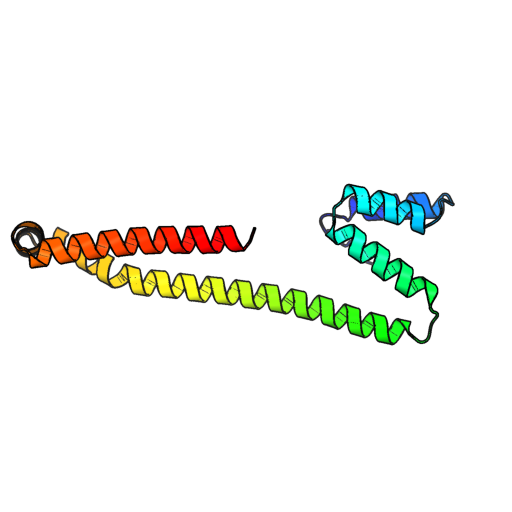21.181 0.211 -33.410 1.00 68.62 113 ARG A O 1
ATOM 793 N N . PHE A 1 114 ? 22.475 -0.200 -31.627 1.00 68.69 114 PHE A N 1
ATOM 794 C CA . PHE A 1 114 ? 21.926 -1.527 -31.352 1.00 68.69 114 PHE A CA 1
ATOM 795 C C . PHE A 1 114 ? 20.491 -1.452 -30.807 1.00 68.69 114 PHE A C 1
ATOM 797 O O . PHE A 1 114 ? 19.627 -2.187 -31.274 1.00 68.69 114 PHE A O 1
ATOM 804 N N . TYR A 1 115 ? 20.212 -0.516 -29.893 1.00 63.50 115 TYR A N 1
ATOM 805 C CA . TYR A 1 115 ? 18.874 -0.309 -29.328 1.00 63.50 115 TYR A CA 1
ATOM 806 C C . TYR A 1 115 ? 17.823 0.081 -30.375 1.00 63.50 115 TYR A C 1
ATOM 808 O O . TYR A 1 115 ? 16.696 -0.399 -30.315 1.00 63.50 115 TYR A O 1
ATOM 816 N N . VAL A 1 116 ? 18.185 0.936 -31.336 1.00 67.25 116 VAL A N 1
ATOM 817 C CA . VAL A 1 116 ? 17.238 1.469 -32.334 1.00 67.25 116 VAL A CA 1
ATOM 818 C C . VAL A 1 116 ? 17.292 0.705 -33.665 1.00 67.25 116 VAL A C 1
ATOM 820 O O . VAL A 1 116 ? 16.319 0.688 -34.409 1.00 67.25 116 VAL A O 1
ATOM 823 N N . GLY A 1 117 ? 18.420 0.063 -33.981 1.00 67.88 117 GLY A N 1
ATOM 824 C CA . GLY A 1 117 ? 18.655 -0.609 -35.264 1.00 67.88 117 GLY A CA 1
ATOM 825 C C . GLY A 1 117 ? 18.456 -2.127 -35.262 1.00 67.88 117 GLY A C 1
ATOM 826 O O . GLY A 1 117 ? 18.450 -2.724 -36.334 1.00 67.88 117 GLY A O 1
ATOM 827 N N . SER A 1 118 ? 18.304 -2.766 -34.097 1.00 73.06 118 SER A N 1
ATOM 828 C CA . SER A 1 118 ? 18.081 -4.213 -33.975 1.00 73.06 118 SER A CA 1
ATOM 829 C C . SER A 1 118 ? 16.716 -4.507 -33.355 1.00 73.06 118 SER A C 1
ATOM 831 O O . SER A 1 118 ? 16.326 -3.869 -32.377 1.00 73.06 118 SER A O 1
ATOM 833 N N . TRP A 1 119 ? 16.015 -5.527 -33.865 1.00 73.44 119 TRP A N 1
ATOM 834 C CA . TRP A 1 119 ? 14.746 -6.014 -33.301 1.00 73.44 119 TRP A CA 1
ATOM 835 C C . TRP A 1 119 ? 14.848 -6.365 -31.807 1.00 73.44 119 TRP A C 1
ATOM 837 O O . TRP A 1 119 ? 13.905 -6.136 -31.052 1.00 73.44 119 TRP A O 1
ATOM 847 N N . LEU A 1 120 ? 16.015 -6.842 -31.360 1.00 70.00 120 LEU A N 1
ATOM 848 C CA . LEU A 1 120 ? 16.313 -7.100 -29.944 1.00 70.00 120 LEU A CA 1
ATOM 849 C C . LEU A 1 120 ? 16.328 -5.817 -29.094 1.00 70.00 120 LEU A C 1
ATOM 851 O O . LEU A 1 120 ? 15.876 -5.826 -27.952 1.00 70.00 120 LEU A O 1
ATOM 855 N N . GLY A 1 121 ? 16.817 -4.710 -29.653 1.00 67.38 121 GLY A N 1
ATOM 856 C CA . GLY A 1 121 ? 16.887 -3.414 -28.981 1.00 67.38 121 GLY A CA 1
ATOM 857 C C . GLY A 1 121 ? 15.514 -2.779 -28.767 1.00 67.38 121 GLY A C 1
ATOM 858 O O . GLY A 1 121 ? 15.200 -2.320 -27.667 1.00 67.38 121 GLY A O 1
ATOM 859 N N . ILE A 1 122 ? 14.662 -2.848 -29.792 1.00 75.81 122 ILE A N 1
ATOM 860 C CA . ILE A 1 122 ? 13.262 -2.409 -29.717 1.00 75.81 122 ILE A CA 1
ATOM 861 C C . ILE A 1 122 ? 12.503 -3.255 -28.690 1.00 75.81 122 ILE A C 1
ATOM 863 O O . ILE A 1 122 ? 11.775 -2.705 -27.866 1.00 75.81 122 ILE A O 1
ATOM 867 N N . GLY A 1 123 ? 12.726 -4.574 -28.679 1.00 73.94 123 GLY A N 1
ATOM 868 C CA . GLY A 1 123 ? 12.154 -5.464 -27.667 1.00 73.94 123 GLY A CA 1
ATOM 869 C C . GLY A 1 123 ? 12.513 -5.047 -26.238 1.00 73.94 123 GLY A C 1
ATOM 870 O O . GLY A 1 123 ? 11.648 -5.028 -25.368 1.00 73.94 123 GLY A O 1
ATOM 871 N N . CYS A 1 124 ? 13.760 -4.631 -26.004 1.00 70.12 124 CYS A N 1
ATOM 872 C CA . CYS A 1 124 ? 14.220 -4.183 -24.691 1.00 70.12 124 CYS A CA 1
ATOM 873 C C . CYS A 1 124 ? 13.589 -2.840 -24.264 1.00 70.12 124 CYS A C 1
ATOM 875 O O . CYS A 1 124 ? 13.230 -2.669 -23.100 1.00 70.12 124 CYS A O 1
ATOM 877 N N . LEU A 1 125 ? 13.394 -1.908 -25.206 1.00 73.19 125 LEU A N 1
ATOM 878 C CA . LEU A 1 125 ? 12.693 -0.635 -24.975 1.00 73.19 125 LEU A CA 1
ATOM 879 C C . LEU A 1 125 ? 11.212 -0.840 -24.642 1.00 73.19 125 LEU A C 1
ATOM 881 O O . LEU A 1 125 ? 10.708 -0.266 -23.679 1.00 73.19 125 LEU A O 1
ATOM 885 N N . VAL A 1 126 ? 10.527 -1.682 -25.418 1.00 79.06 126 VAL A N 1
ATOM 886 C CA . VAL A 1 126 ? 9.123 -2.032 -25.173 1.00 79.06 126 VAL A CA 1
ATOM 887 C C . VAL A 1 126 ? 8.980 -2.724 -23.820 1.00 79.06 126 VAL A C 1
ATOM 889 O O . VAL A 1 126 ? 8.096 -2.365 -23.049 1.00 79.06 126 VAL A O 1
ATOM 892 N N . ALA A 1 127 ? 9.876 -3.657 -23.489 1.00 74.81 127 ALA A N 1
ATOM 893 C CA . ALA A 1 127 ? 9.879 -4.319 -22.188 1.00 7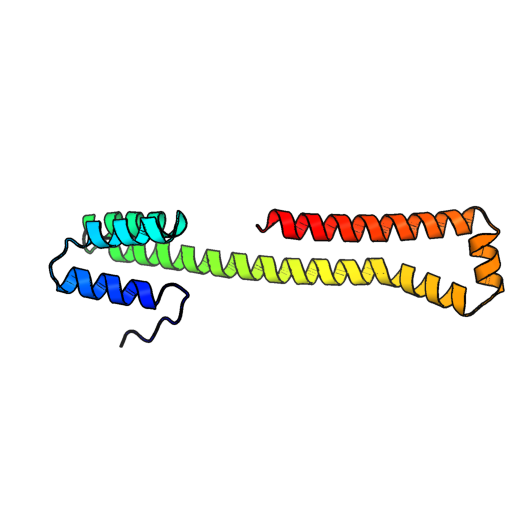4.81 127 ALA A CA 1
ATOM 894 C C . ALA A 1 127 ? 10.063 -3.324 -21.028 1.00 74.81 127 ALA A C 1
ATOM 896 O O . ALA A 1 127 ? 9.341 -3.417 -20.038 1.00 74.81 127 ALA A O 1
ATOM 897 N N . GLY A 1 128 ? 10.967 -2.345 -21.165 1.00 74.25 128 GLY A N 1
ATOM 898 C CA . GLY A 1 128 ? 11.152 -1.275 -20.179 1.00 74.25 128 GLY A CA 1
ATOM 899 C C . GLY A 1 128 ? 9.898 -0.416 -19.993 1.00 74.25 128 GLY A C 1
ATOM 900 O O . GLY A 1 128 ? 9.439 -0.235 -18.870 1.00 74.25 128 GLY A O 1
ATOM 901 N N . ALA A 1 129 ? 9.282 0.028 -21.092 1.00 79.81 129 ALA A N 1
ATOM 902 C CA . ALA A 1 129 ? 8.049 0.817 -21.047 1.00 79.81 129 ALA A CA 1
ATOM 903 C C . ALA A 1 129 ? 6.873 0.044 -20.421 1.00 79.81 129 ALA A C 1
ATOM 905 O O . ALA A 1 129 ? 6.081 0.608 -19.665 1.00 79.81 129 ALA A O 1
ATOM 906 N N . VAL A 1 130 ? 6.768 -1.258 -20.703 1.00 80.50 130 VAL A N 1
ATOM 907 C CA . VAL A 1 130 ? 5.774 -2.141 -20.077 1.00 80.50 130 VAL A CA 1
ATOM 908 C C . VAL A 1 130 ? 6.027 -2.264 -18.576 1.00 80.50 130 VAL A C 1
ATOM 910 O O . VAL A 1 130 ? 5.073 -2.216 -17.803 1.00 80.50 130 VAL A O 1
ATOM 913 N N . LEU A 1 131 ? 7.288 -2.382 -18.152 1.00 77.81 131 LEU A N 1
ATOM 914 C CA . LEU A 1 131 ? 7.659 -2.427 -16.738 1.00 77.81 131 LEU A CA 1
ATOM 915 C C . LEU A 1 131 ? 7.290 -1.132 -16.002 1.00 77.81 131 LEU A C 1
ATOM 917 O O . LEU A 1 131 ? 6.713 -1.205 -14.918 1.00 77.81 131 LEU A O 1
ATOM 921 N N . ASP A 1 132 ? 7.564 0.033 -16.593 1.00 76.19 132 ASP A N 1
ATOM 922 C CA . ASP A 1 132 ? 7.217 1.336 -16.009 1.00 76.19 132 ASP A CA 1
ATOM 923 C C . ASP A 1 132 ? 5.701 1.503 -15.868 1.00 76.19 132 ASP A C 1
ATOM 925 O O . ASP A 1 132 ? 5.200 1.888 -14.807 1.00 76.19 132 ASP A O 1
ATOM 929 N N . LEU A 1 133 ? 4.947 1.149 -16.913 1.00 82.75 133 LEU A N 1
ATOM 930 C CA . LEU A 1 133 ? 3.484 1.168 -16.881 1.00 82.75 133 LEU A CA 1
ATOM 931 C C . LEU A 1 133 ? 2.929 0.184 -15.845 1.00 82.75 133 LEU A C 1
ATOM 933 O O . LEU A 1 133 ? 2.001 0.527 -15.111 1.00 82.75 133 LEU A O 1
ATOM 937 N N . ALA A 1 134 ? 3.507 -1.014 -15.744 1.00 79.12 134 ALA A N 1
ATOM 938 C CA . ALA A 1 134 ? 3.124 -2.003 -14.744 1.00 79.12 134 ALA A CA 1
ATOM 939 C C . ALA A 1 134 ? 3.428 -1.514 -13.321 1.00 79.12 134 ALA A C 1
ATOM 941 O O . ALA A 1 134 ? 2.587 -1.664 -12.435 1.00 79.12 134 ALA A O 1
ATOM 942 N N . GLY A 1 135 ? 4.579 -0.873 -13.102 1.00 76.81 135 GLY A N 1
ATOM 943 C CA . GLY A 1 135 ? 4.948 -0.266 -11.823 1.00 76.81 135 GLY A CA 1
ATOM 944 C C . GLY A 1 135 ? 3.998 0.864 -11.420 1.00 76.81 135 GLY A C 1
ATOM 945 O O . GLY A 1 135 ? 3.486 0.876 -10.297 1.00 76.81 135 GLY A O 1
ATOM 946 N N . ALA A 1 136 ? 3.683 1.766 -12.354 1.00 77.06 136 ALA A N 1
ATOM 947 C CA . ALA A 1 136 ? 2.715 2.840 -12.144 1.00 77.06 136 ALA A CA 1
ATOM 948 C C . ALA A 1 136 ? 1.311 2.290 -11.841 1.00 77.06 136 ALA A C 1
ATOM 950 O O . ALA A 1 136 ? 0.639 2.742 -10.907 1.00 77.06 136 ALA A O 1
ATOM 951 N N . TRP A 1 137 ? 0.880 1.265 -12.579 1.00 84.19 137 TRP A N 1
ATOM 952 C CA . TRP A 1 137 ? -0.397 0.598 -12.351 1.00 84.19 137 TRP A CA 1
ATOM 953 C C . TRP A 1 137 ? -0.448 -0.086 -10.980 1.00 84.19 137 TRP A C 1
ATOM 955 O O . TRP A 1 137 ? -1.426 0.083 -10.244 1.00 84.19 137 TRP A O 1
ATOM 965 N N . TRP A 1 138 ? 0.621 -0.781 -10.585 1.00 79.75 138 TRP A N 1
ATOM 966 C CA . TRP A 1 138 ? 0.721 -1.472 -9.301 1.00 79.75 138 TRP A CA 1
ATOM 967 C C . TRP A 1 138 ? 0.685 -0.496 -8.121 1.00 79.75 138 TRP A C 1
ATOM 969 O O . TRP A 1 138 ? -0.099 -0.691 -7.189 1.00 79.75 138 TRP A O 1
ATOM 979 N N . MET A 1 139 ? 1.459 0.596 -8.172 1.00 73.88 139 MET A N 1
ATOM 980 C CA . MET A 1 139 ? 1.405 1.651 -7.151 1.00 73.88 139 MET A CA 1
ATOM 981 C C . MET A 1 139 ? 0.011 2.267 -7.059 1.00 73.88 139 MET A C 1
ATOM 983 O O . MET A 1 139 ? -0.533 2.405 -5.962 1.00 73.88 139 MET A O 1
ATOM 987 N N . SER A 1 140 ? -0.605 2.578 -8.204 1.00 77.12 140 SER A N 1
ATOM 988 C CA . SER A 1 140 ? -1.956 3.141 -8.220 1.00 77.12 140 SER A CA 1
ATOM 989 C C . SER A 1 140 ? -2.988 2.176 -7.625 1.00 77.12 140 SER A C 1
ATOM 991 O O . SER A 1 140 ? -3.940 2.614 -6.984 1.00 77.12 140 SER A O 1
ATOM 993 N N . THR A 1 141 ? -2.796 0.865 -7.792 1.00 78.75 141 THR A N 1
ATOM 994 C CA . THR A 1 141 ? -3.682 -0.173 -7.252 1.00 78.75 141 THR A CA 1
ATOM 995 C C . THR A 1 141 ? -3.500 -0.338 -5.747 1.00 78.75 141 THR A C 1
ATOM 997 O O . THR A 1 141 ? -4.493 -0.432 -5.028 1.00 78.75 141 THR A O 1
ATOM 1000 N N . LEU A 1 142 ? -2.259 -0.319 -5.250 1.00 76.62 142 LEU A N 1
ATOM 1001 C CA . LEU A 1 142 ? -1.971 -0.370 -3.813 1.00 76.62 142 LEU A CA 1
ATOM 1002 C C . LEU A 1 142 ? -2.597 0.811 -3.069 1.00 76.62 142 LEU A C 1
ATOM 1004 O O . LEU A 1 142 ? -3.273 0.596 -2.070 1.00 76.62 142 LEU A O 1
ATOM 1008 N N . VAL A 1 143 ? -2.434 2.033 -3.587 1.00 75.06 143 VAL A N 1
ATOM 1009 C CA . VAL A 1 143 ? -3.007 3.254 -2.988 1.00 75.06 143 VAL A CA 1
ATOM 1010 C C . VAL A 1 143 ? -4.537 3.233 -3.005 1.00 75.06 143 VAL A C 1
ATOM 1012 O O . VAL A 1 143 ? -5.182 3.731 -2.087 1.00 75.06 143 VAL A O 1
ATOM 1015 N N . ARG A 1 144 ? -5.136 2.644 -4.044 1.00 72.44 144 ARG A N 1
ATOM 1016 C CA . ARG A 1 144 ? -6.595 2.557 -4.179 1.00 72.44 144 ARG A CA 1
ATOM 1017 C C . ARG A 1 144 ? -7.220 1.490 -3.283 1.00 72.44 144 ARG A C 1
ATOM 1019 O O . ARG A 1 144 ? -8.399 1.594 -2.996 1.00 72.44 144 ARG A O 1
ATOM 1026 N N . ARG A 1 145 ? -6.458 0.476 -2.856 1.00 64.31 145 ARG A N 1
ATOM 1027 C CA . ARG A 1 145 ? -6.924 -0.580 -1.937 1.00 64.31 145 ARG A CA 1
ATOM 1028 C C . ARG A 1 145 ? -6.821 -0.197 -0.458 1.00 64.31 145 ARG A C 1
ATOM 1030 O O . ARG A 1 145 ? -7.334 -0.926 0.383 1.00 64.31 145 ARG A O 1
ATOM 1037 N N . THR A 1 146 ? -6.119 0.888 -0.134 1.00 56.28 146 THR A N 1
ATOM 1038 C CA . THR A 1 146 ? -5.977 1.407 1.236 1.00 56.28 146 THR A CA 1
ATOM 1039 C C . THR A 1 146 ? -6.893 2.587 1.560 1.00 56.28 146 THR A C 1
ATOM 1041 O O . THR A 1 146 ? -6.898 3.014 2.713 1.00 56.28 146 THR A O 1
ATOM 1044 N N . ARG A 1 147 ? -7.654 3.100 0.587 1.00 42.75 147 ARG A N 1
ATOM 1045 C CA . ARG A 1 147 ? -8.823 3.964 0.816 1.00 42.75 147 ARG A CA 1
ATOM 1046 C C . ARG A 1 147 ? -10.087 3.122 0.819 1.00 42.75 147 ARG A C 1
ATOM 1048 O O . ARG A 1 147 ? -11.003 3.504 1.570 1.00 42.75 147 ARG A O 1
#

pLDDT: mean 72.5, std 10.31, range [35.0, 89.94]